Protein AF-A0A420IXF3-F1 (afdb_monomer)

Sequence (130 aa):
NICVEELWRTIQVFVRPPTTNDRSTLILGLPWLYDVDADIRTRKFQLRIGDKSEEEKRRTIQTSVFKPAVHHKLSLIPLISKNHDLLDSLPVKCRLTLESSSESEESDSSADVAPSKNGNVTNATVKRSS

Radius of gyration: 29.71 Å; Cα contacts (8 Å, |Δi|>4): 126; chains: 1; bounding box: 69×51×68 Å

pLDDT: mean 72.4, std 19.36, range [34.03, 95.56]

Mean predicted aligned error: 16.84 Å

Secondary structure (DSSP, 8-state):
-EEETTEEE----PBPPPPSS----B---HHHHHTTT-EEEGGGTEEEE--GGGTPPPEEEEPPPEEE-SS-TT-EEETT-S-HHHHHH-----------------------------------------

Foldseek 3Di:
DDDDPNDDDDDDWDWDPADPPGDTDTDDDPVNCVVFVWDCDPQQQKIWGHDVVVVTDIDIDRDFDWDQAQQHNVDTAGPVDVCSVVSNPDHPPPPPPPPPPDDDDDDDDDDDDDDDDDDDDDDDDDDDDD

Organism: NCBI:txid62708

Structure (mmCIF, N/CA/C/O backbone):
data_AF-A0A420IXF3-F1
#
_entry.id   AF-A0A420IXF3-F1
#
loop_
_atom_site.group_PDB
_atom_site.id
_atom_site.type_symbol
_atom_site.label_atom_id
_atom_site.label_alt_id
_atom_site.label_comp_id
_atom_site.label_asym_id
_atom_site.label_entity_id
_atom_site.label_seq_id
_atom_site.pdbx_PDB_ins_code
_atom_site.Cartn_x
_atom_site.Cartn_y
_atom_site.Cartn_z
_atom_site.occupancy
_atom_site.B_iso_or_equiv
_atom_site.auth_seq_id
_atom_site.auth_comp_id
_atom_site.auth_asym_id
_atom_site.auth_atom_id
_atom_site.pdbx_PDB_model_num
ATOM 1 N N . ASN A 1 1 ? -3.190 -8.118 14.668 1.00 79.88 1 ASN A N 1
ATOM 2 C CA . ASN A 1 1 ? -3.262 -6.664 14.402 1.00 79.88 1 ASN A CA 1
ATOM 3 C C . ASN A 1 1 ? -2.044 -6.244 13.611 1.00 79.88 1 ASN A C 1
ATOM 5 O O . ASN A 1 1 ? -0.949 -6.681 13.943 1.00 79.88 1 ASN A O 1
ATOM 9 N N . ILE A 1 2 ? -2.243 -5.449 12.566 1.00 85.44 2 ILE A N 1
ATOM 10 C CA . ILE A 1 2 ? -1.182 -4.867 11.742 1.00 85.44 2 ILE A CA 1
ATOM 11 C C . ILE A 1 2 ? -1.147 -3.365 12.017 1.00 85.44 2 ILE A C 1
ATOM 13 O O . ILE A 1 2 ? -2.205 -2.742 12.112 1.00 85.44 2 ILE A O 1
ATOM 17 N N . CYS A 1 3 ? 0.059 -2.811 12.147 1.00 88.44 3 CYS A N 1
ATOM 18 C CA . CYS A 1 3 ? 0.291 -1.384 12.344 1.00 88.44 3 CYS A CA 1
ATOM 19 C C . CYS A 1 3 ? 1.002 -0.787 11.132 1.00 88.44 3 CYS A C 1
ATOM 21 O O . CYS A 1 3 ? 2.010 -1.335 10.679 1.00 88.44 3 CYS A O 1
ATOM 23 N N . VAL A 1 4 ? 0.501 0.344 10.642 1.00 88.81 4 VAL A N 1
ATOM 24 C CA . VAL A 1 4 ? 1.166 1.167 9.626 1.00 88.81 4 VAL A CA 1
ATOM 25 C C . VAL A 1 4 ? 1.046 2.625 10.053 1.00 88.81 4 VAL A C 1
ATOM 27 O O . VAL A 1 4 ? -0.069 3.111 10.205 1.00 88.81 4 VAL A O 1
ATOM 30 N N . GLU A 1 5 ? 2.173 3.317 10.251 1.00 89.44 5 GLU A N 1
ATOM 31 C CA . GLU A 1 5 ? 2.199 4.721 10.717 1.00 89.44 5 GLU A CA 1
ATOM 32 C C . GLU A 1 5 ? 1.264 4.980 11.916 1.00 89.44 5 GLU A C 1
ATOM 34 O O . GLU A 1 5 ? 0.455 5.905 11.898 1.00 89.44 5 GLU A O 1
ATOM 39 N N . GLU A 1 6 ? 1.359 4.135 12.950 1.00 90.00 6 GLU A N 1
ATOM 40 C CA . GLU A 1 6 ? 0.562 4.199 14.193 1.00 90.00 6 GLU A CA 1
ATOM 41 C C . GLU A 1 6 ? -0.925 3.823 14.051 1.00 90.00 6 GLU A C 1
ATOM 43 O O . GLU A 1 6 ? -1.626 3.742 15.059 1.00 90.00 6 GLU A O 1
ATOM 48 N N . LEU A 1 7 ? -1.409 3.523 12.842 1.00 90.56 7 LEU A N 1
ATOM 49 C CA . LEU A 1 7 ? -2.771 3.038 12.631 1.00 90.56 7 LEU A CA 1
ATOM 50 C C . LEU A 1 7 ? -2.825 1.521 12.779 1.00 90.56 7 LEU A C 1
ATOM 52 O O . LEU A 1 7 ? -2.230 0.778 11.993 1.00 90.56 7 LEU A O 1
ATOM 56 N N . TRP A 1 8 ? -3.569 1.067 13.784 1.00 90.75 8 TRP A N 1
ATOM 57 C CA . TRP A 1 8 ? -3.772 -0.346 14.069 1.00 90.75 8 TRP A CA 1
ATOM 58 C C . TRP A 1 8 ? -5.081 -0.834 13.465 1.00 90.75 8 TRP A C 1
ATOM 60 O O . TRP A 1 8 ? -6.143 -0.265 13.718 1.00 90.75 8 TRP A O 1
ATOM 70 N N . ARG A 1 9 ? -5.010 -1.928 12.703 1.00 90.19 9 ARG A N 1
ATOM 71 C CA . ARG A 1 9 ? -6.193 -2.628 12.187 1.00 90.19 9 ARG A CA 1
ATOM 72 C C . ARG A 1 9 ? -6.091 -4.134 12.377 1.00 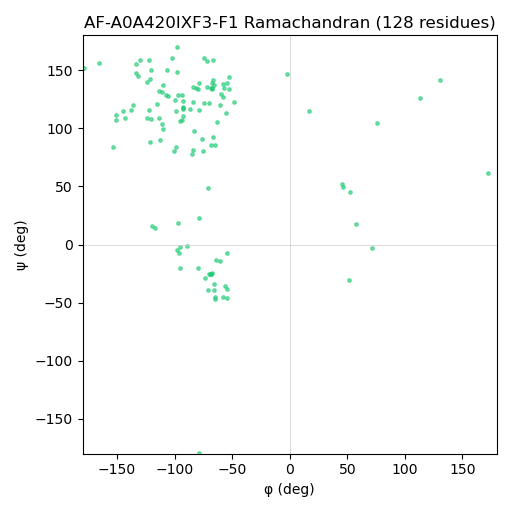90.19 9 ARG A C 1
ATOM 74 O O . ARG A 1 9 ? -5.007 -4.731 12.323 1.00 90.19 9 ARG A O 1
ATOM 81 N N . THR A 1 10 ? -7.245 -4.753 12.584 1.00 90.00 10 THR A N 1
ATOM 82 C CA . THR A 1 10 ? -7.398 -6.208 12.618 1.00 90.00 10 THR A CA 1
ATOM 83 C C . THR A 1 10 ? -7.834 -6.665 11.239 1.00 90.00 10 THR A C 1
ATOM 85 O O . THR A 1 10 ? -8.972 -6.450 10.850 1.00 90.00 10 THR A O 1
ATOM 88 N N . ILE A 1 11 ? -6.921 -7.286 10.496 1.00 85.19 11 ILE A N 1
ATOM 89 C CA . ILE A 1 11 ? -7.174 -7.738 9.127 1.00 85.19 11 ILE A CA 1
ATOM 90 C C . ILE A 1 11 ? -6.674 -9.162 8.913 1.00 85.19 11 ILE A C 1
ATOM 92 O O . ILE A 1 11 ? -5.740 -9.617 9.579 1.00 85.19 11 ILE A O 1
ATOM 96 N N . GLN A 1 12 ? -7.273 -9.845 7.942 1.00 83.12 12 GLN A N 1
ATOM 97 C CA . GLN A 1 12 ? -6.720 -11.072 7.379 1.00 83.12 12 GLN A CA 1
ATOM 98 C C . GLN A 1 12 ? -5.626 -10.709 6.371 1.00 83.12 12 GLN A C 1
ATOM 100 O O . GLN A 1 12 ? -5.806 -9.812 5.546 1.00 83.12 12 GLN A O 1
ATOM 105 N N . VAL A 1 13 ? -4.482 -11.390 6.445 1.00 77.81 13 VAL A N 1
ATOM 106 C CA . VAL A 1 13 ? -3.319 -11.111 5.596 1.00 77.81 13 VAL A CA 1
ATOM 107 C C . VAL A 1 13 ? -2.766 -12.385 4.988 1.00 77.81 13 VAL A C 1
ATOM 109 O O . VAL A 1 13 ? -2.725 -13.429 5.636 1.00 77.81 13 VAL A O 1
ATOM 112 N N . PHE A 1 14 ? -2.278 -12.274 3.756 1.00 77.25 14 PHE A N 1
ATOM 113 C CA . PHE A 1 14 ? -1.439 -13.297 3.149 1.00 77.25 14 PHE A CA 1
ATOM 114 C C . PHE A 1 14 ? 0.022 -12.945 3.411 1.00 77.25 14 PHE A C 1
ATOM 116 O O . PHE A 1 14 ? 0.515 -11.912 2.955 1.00 77.25 14 PHE A O 1
ATOM 123 N N . VAL A 1 15 ? 0.711 -13.808 4.154 1.00 75.94 15 VAL A N 1
ATOM 124 C CA . VAL A 1 15 ? 2.145 -13.678 4.414 1.00 75.94 15 VAL A CA 1
ATOM 125 C C . VAL A 1 15 ? 2.877 -14.616 3.467 1.00 75.94 15 VAL A C 1
ATOM 127 O O . VAL A 1 15 ? 2.599 -15.815 3.426 1.00 75.94 15 VAL A O 1
ATOM 130 N N . ARG A 1 16 ? 3.804 -14.071 2.678 1.00 74.75 16 ARG A N 1
ATOM 131 C CA . ARG A 1 16 ? 4.671 -14.895 1.834 1.00 74.75 16 ARG A CA 1
ATOM 132 C C . ARG A 1 16 ? 5.579 -15.751 2.732 1.00 74.75 16 ARG A C 1
ATOM 134 O O . ARG A 1 16 ? 6.121 -15.200 3.690 1.00 74.75 16 ARG A O 1
ATOM 141 N N . PRO A 1 17 ? 5.790 -17.046 2.426 1.00 75.75 17 PRO A N 1
ATOM 142 C CA . PRO A 1 17 ? 6.766 -17.863 3.139 1.00 75.75 17 PRO A CA 1
ATOM 143 C C . PRO A 1 17 ? 8.148 -17.191 3.160 1.00 75.75 17 PRO A C 1
ATOM 145 O O . PRO A 1 17 ? 8.512 -16.540 2.173 1.00 75.75 17 PRO A O 1
ATOM 148 N N . PRO A 1 18 ? 8.914 -17.332 4.254 1.00 72.00 18 PRO A N 1
ATOM 149 C CA . PRO A 1 18 ? 10.237 -16.736 4.350 1.00 72.00 18 PRO A CA 1
ATOM 150 C C . PRO A 1 18 ? 11.142 -17.277 3.239 1.00 72.00 18 PRO A C 1
ATOM 152 O O . PRO A 1 18 ? 11.242 -18.483 3.014 1.00 72.00 18 PRO A O 1
ATOM 155 N N . THR A 1 19 ? 11.787 -16.362 2.523 1.00 72.88 19 THR A N 1
ATOM 156 C CA . THR A 1 19 ? 12.862 -16.665 1.573 1.00 72.88 19 THR A CA 1
ATOM 157 C C . THR A 1 19 ? 14.197 -16.334 2.222 1.00 72.88 19 THR A C 1
ATOM 159 O O . THR A 1 19 ? 14.231 -15.505 3.120 1.00 72.88 19 THR A O 1
ATOM 162 N N . THR A 1 20 ? 15.303 -16.885 1.719 1.00 74.19 20 THR A N 1
ATOM 163 C CA . THR A 1 20 ? 16.679 -16.652 2.217 1.00 74.19 20 THR A CA 1
ATOM 164 C C . THR A 1 20 ? 17.121 -15.178 2.291 1.00 74.19 20 THR A C 1
ATOM 166 O O . THR A 1 20 ? 18.191 -14.882 2.810 1.00 74.19 20 THR A O 1
ATOM 169 N N . ASN A 1 21 ? 16.316 -14.249 1.768 1.00 65.75 21 ASN A N 1
ATOM 170 C CA . ASN A 1 21 ? 16.464 -12.807 1.911 1.00 65.75 21 ASN A CA 1
ATOM 171 C C . ASN A 1 21 ? 15.331 -12.289 2.822 1.00 65.75 21 ASN A C 1
ATOM 173 O O . ASN A 1 21 ? 14.186 -12.15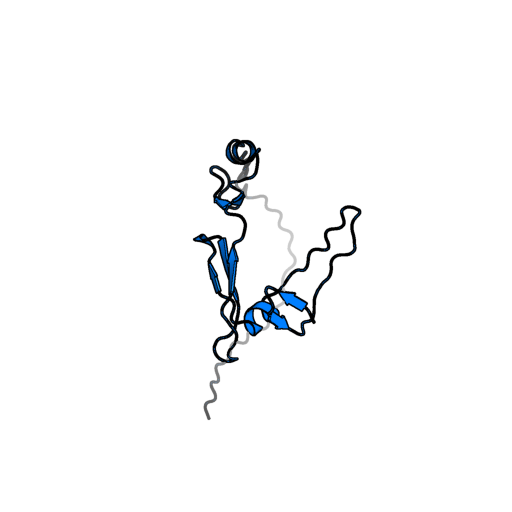2 2.382 1.00 65.75 21 ASN A O 1
ATOM 177 N N . ASP A 1 22 ? 15.658 -12.068 4.098 1.00 60.19 22 ASP A N 1
ATOM 178 C CA . ASP A 1 22 ? 14.762 -11.901 5.260 1.00 60.19 22 ASP A CA 1
ATOM 179 C C . ASP A 1 22 ? 13.964 -10.582 5.307 1.00 60.19 22 ASP A C 1
ATOM 181 O O . ASP A 1 22 ? 13.892 -9.886 6.322 1.00 60.19 22 ASP A O 1
ATOM 185 N N . ARG A 1 23 ? 13.311 -10.205 4.208 1.00 67.81 23 ARG A N 1
ATOM 186 C CA . ARG A 1 23 ? 12.294 -9.148 4.232 1.00 67.81 23 ARG A CA 1
ATOM 187 C C . ARG A 1 23 ? 10.936 -9.749 3.933 1.00 67.81 23 ARG A C 1
ATOM 189 O O . ARG A 1 23 ? 10.507 -9.815 2.781 1.00 67.81 23 ARG A O 1
ATOM 196 N N . SER A 1 24 ? 10.247 -10.164 4.993 1.00 69.38 24 SER A N 1
ATOM 197 C CA . SER A 1 24 ? 8.827 -10.502 4.932 1.00 69.38 24 SER A CA 1
ATOM 198 C C . SER A 1 24 ? 8.065 -9.303 4.377 1.00 69.38 24 SER A C 1
ATOM 200 O O . SER A 1 24 ? 8.020 -8.234 4.985 1.00 69.38 24 SER A O 1
ATOM 202 N N . THR A 1 25 ? 7.505 -9.463 3.181 1.00 74.56 25 THR A N 1
ATOM 203 C CA . THR A 1 25 ? 6.683 -8.436 2.543 1.00 74.56 25 THR A CA 1
ATOM 204 C C . THR A 1 25 ? 5.232 -8.686 2.910 1.00 74.56 25 THR A C 1
ATOM 206 O O . THR A 1 25 ? 4.702 -9.774 2.686 1.00 74.56 25 THR A O 1
ATOM 209 N N . LEU A 1 26 ? 4.598 -7.675 3.499 1.00 79.88 26 LEU A N 1
ATOM 210 C CA . LEU A 1 26 ? 3.171 -7.690 3.777 1.00 79.88 26 LEU A CA 1
ATOM 211 C C . LEU A 1 26 ? 2.432 -7.014 2.625 1.00 79.88 26 LEU A C 1
ATOM 213 O O . LEU A 1 26 ? 2.766 -5.892 2.246 1.00 79.88 26 LEU A O 1
ATOM 217 N N . ILE A 1 27 ? 1.423 -7.689 2.081 1.00 85.56 27 ILE A N 1
ATOM 218 C CA . ILE A 1 27 ? 0.542 -7.111 1.068 1.00 85.56 27 ILE A CA 1
ATOM 219 C C . ILE A 1 27 ? -0.729 -6.639 1.770 1.00 85.56 27 ILE A C 1
ATOM 221 O O . ILE A 1 27 ? -1.491 -7.446 2.299 1.00 85.56 27 ILE A O 1
ATOM 225 N N . LEU A 1 28 ? -0.945 -5.325 1.767 1.00 87.19 28 LEU A N 1
ATOM 226 C CA . LEU A 1 28 ? -2.161 -4.701 2.279 1.00 87.19 28 LEU A CA 1
ATOM 227 C C . LEU A 1 28 ? -3.145 -4.540 1.124 1.00 87.19 28 LEU A C 1
ATOM 229 O O . LEU A 1 28 ? -2.901 -3.785 0.184 1.00 87.19 28 LEU A O 1
ATOM 233 N N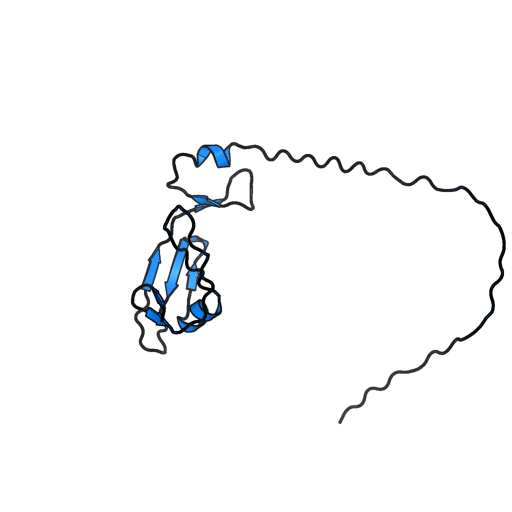 . GLY A 1 29 ? -4.227 -5.312 1.171 1.00 88.44 29 GLY A N 1
ATOM 234 C CA . GLY A 1 29 ? -5.267 -5.281 0.150 1.00 88.44 29 GLY A CA 1
ATOM 235 C C . GLY A 1 29 ? -6.227 -4.102 0.304 1.00 88.44 29 GLY A C 1
ATOM 236 O O . GLY A 1 29 ? -6.146 -3.313 1.246 1.00 88.44 29 GLY A O 1
ATOM 237 N N . LEU A 1 30 ? -7.201 -4.045 -0.607 1.00 90.88 30 LEU A N 1
ATOM 238 C CA . LEU A 1 30 ? -8.284 -3.061 -0.569 1.00 90.88 30 LEU A CA 1
ATOM 239 C C . LEU A 1 30 ? -9.071 -3.039 0.753 1.00 90.88 30 LEU A C 1
ATOM 241 O O . LEU A 1 30 ? -9.369 -1.934 1.190 1.00 90.88 30 LEU A O 1
ATOM 245 N N . PRO A 1 31 ? -9.363 -4.174 1.431 1.00 90.00 31 PRO A N 1
ATOM 246 C CA . PRO A 1 31 ? -10.081 -4.130 2.706 1.00 90.00 31 PRO A CA 1
ATOM 247 C C . PRO A 1 31 ? -9.365 -3.287 3.766 1.00 90.00 31 PRO A C 1
ATOM 249 O O . PRO A 1 31 ? -9.971 -2.421 4.379 1.00 90.00 31 PRO A O 1
ATOM 252 N N . TRP A 1 32 ? -8.047 -3.458 3.911 1.00 91.06 32 TRP A N 1
ATOM 253 C CA . TRP A 1 32 ? -7.278 -2.654 4.863 1.00 91.06 32 TRP A CA 1
ATOM 254 C C . TRP A 1 32 ? -7.238 -1.175 4.475 1.00 91.06 32 TRP A C 1
ATOM 256 O O . TRP A 1 32 ? -7.312 -0.309 5.337 1.00 91.06 32 TRP A O 1
ATOM 266 N N . LEU A 1 33 ? -7.115 -0.884 3.177 1.00 92.31 33 LEU A N 1
ATOM 267 C CA . LEU A 1 33 ? -7.103 0.487 2.665 1.00 92.31 33 LEU A CA 1
ATOM 268 C C . LEU A 1 33 ? -8.450 1.193 2.872 1.00 92.31 33 LEU A C 1
ATOM 270 O O . LEU A 1 33 ? -8.465 2.398 3.114 1.00 92.31 33 LEU A O 1
ATOM 274 N N . TYR A 1 34 ? -9.555 0.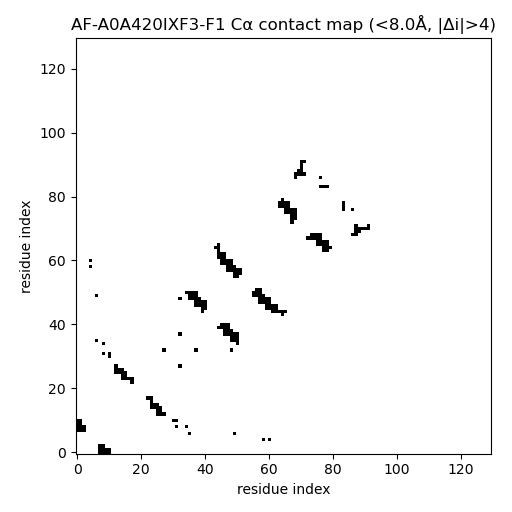451 2.792 1.00 91.69 34 TYR A N 1
ATOM 275 C CA . TYR A 1 34 ? -10.898 0.950 3.071 1.00 91.69 34 TYR A CA 1
ATOM 276 C C . TYR A 1 34 ? -11.049 1.352 4.546 1.00 91.69 34 TYR A C 1
ATOM 278 O O . TYR A 1 34 ? -11.458 2.474 4.824 1.00 91.69 34 TYR A O 1
ATOM 286 N N . ASP A 1 35 ? -10.607 0.502 5.478 1.00 91.88 35 ASP A N 1
ATOM 287 C CA . ASP A 1 35 ? -10.716 0.732 6.932 1.00 91.88 35 ASP A CA 1
ATOM 288 C C . ASP A 1 35 ? -9.916 1.940 7.462 1.00 91.88 35 ASP A C 1
ATOM 290 O O . ASP A 1 35 ? -10.058 2.324 8.626 1.00 91.88 35 ASP A O 1
ATOM 294 N N . VAL A 1 36 ? -9.001 2.496 6.664 1.00 93.38 36 VAL A N 1
ATOM 295 C CA . VAL A 1 36 ? -8.166 3.655 7.034 1.00 93.38 36 VAL A CA 1
ATOM 296 C C . VAL A 1 36 ? -8.421 4.871 6.138 1.00 93.38 36 VAL A C 1
ATOM 298 O O . VAL A 1 36 ? -7.587 5.781 6.105 1.00 93.38 36 VAL A O 1
ATOM 301 N N . ASP A 1 37 ? -9.519 4.861 5.372 1.00 94.81 37 ASP A N 1
ATOM 302 C CA . ASP A 1 37 ? -9.881 5.887 4.386 1.00 94.81 37 ASP A CA 1
ATOM 303 C C . ASP A 1 37 ? -8.684 6.286 3.495 1.00 94.81 37 ASP A C 1
ATOM 305 O O . ASP A 1 37 ? -8.281 7.452 3.403 1.00 94.81 37 ASP A O 1
ATOM 309 N N . ALA A 1 38 ? -8.014 5.297 2.895 1.00 94.88 38 ALA A N 1
ATOM 310 C CA . ALA A 1 38 ? -6.767 5.528 2.175 1.00 94.88 38 ALA A CA 1
ATOM 311 C C . ALA A 1 38 ? -6.954 6.352 0.881 1.00 94.88 38 ALA A C 1
ATOM 313 O O . ALA A 1 38 ? -7.792 6.053 0.037 1.00 94.88 38 ALA A O 1
ATOM 314 N N . ASP A 1 39 ? -6.077 7.337 0.661 1.00 95.12 39 ASP A N 1
ATOM 315 C CA . ASP A 1 39 ? -5.965 8.126 -0.577 1.00 95.12 39 ASP A CA 1
ATOM 316 C C . ASP A 1 39 ? -4.621 7.822 -1.263 1.00 95.12 39 ASP A C 1
ATOM 318 O O . ASP A 1 39 ? -3.549 8.197 -0.769 1.00 95.12 39 ASP A O 1
ATOM 322 N N . ILE A 1 40 ? -4.686 7.114 -2.398 1.00 94.75 40 ILE A N 1
ATOM 323 C CA . ILE A 1 40 ? -3.527 6.720 -3.211 1.00 94.75 40 ILE A CA 1
ATOM 324 C C . ILE A 1 40 ? -3.289 7.761 -4.306 1.00 94.75 40 ILE A C 1
ATOM 326 O O . ILE A 1 40 ? -3.967 7.805 -5.334 1.00 94.75 40 ILE A O 1
ATOM 330 N N . ARG A 1 41 ? -2.235 8.557 -4.141 1.00 93.88 41 ARG A N 1
ATOM 331 C CA . ARG A 1 41 ? -1.845 9.600 -5.095 1.00 93.88 41 ARG A CA 1
ATOM 332 C C . ARG A 1 41 ? -0.730 9.103 -5.999 1.00 93.88 41 ARG A C 1
ATOM 334 O O . ARG A 1 41 ? 0.446 9.396 -5.778 1.00 93.88 41 ARG A O 1
ATOM 341 N N . THR A 1 42 ? -1.109 8.394 -7.056 1.00 91.44 42 THR A N 1
ATOM 342 C CA . THR A 1 42 ? -0.182 7.724 -7.988 1.00 91.44 42 THR A CA 1
ATOM 343 C C . THR A 1 42 ? 0.876 8.661 -8.579 1.00 91.44 42 THR A C 1
ATOM 345 O O . THR A 1 42 ? 2.059 8.349 -8.541 1.00 91.44 42 THR A O 1
ATOM 348 N N . ARG A 1 43 ? 0.488 9.855 -9.050 1.00 90.25 43 ARG A N 1
ATOM 349 C CA . ARG A 1 43 ? 1.418 10.837 -9.648 1.00 90.25 43 ARG A CA 1
ATOM 350 C C . ARG A 1 43 ? 2.403 11.456 -8.654 1.00 90.25 43 ARG A C 1
ATOM 352 O O . ARG A 1 43 ? 3.458 11.920 -9.068 1.00 90.25 43 ARG A O 1
ATOM 359 N N . LYS A 1 44 ? 2.050 11.496 -7.366 1.00 90.94 44 LYS A N 1
ATOM 360 C CA . LYS A 1 44 ? 2.901 12.038 -6.292 1.00 90.94 44 LYS A CA 1
ATOM 361 C C . LYS A 1 44 ? 3.663 10.946 -5.540 1.00 90.94 44 LYS A C 1
ATOM 363 O O . LYS A 1 44 ? 4.467 11.274 -4.673 1.00 90.94 44 LYS A O 1
ATOM 368 N N . PHE A 1 45 ? 3.406 9.675 -5.857 1.00 92.25 45 PHE A N 1
ATOM 369 C CA . PHE A 1 45 ? 3.958 8.519 -5.149 1.00 92.25 45 PHE A CA 1
ATOM 370 C C . PHE A 1 45 ? 3.715 8.601 -3.638 1.00 92.25 45 PHE A C 1
ATOM 372 O O . PHE A 1 45 ? 4.611 8.377 -2.825 1.00 92.25 45 PHE A O 1
ATOM 379 N N . GLN A 1 46 ? 2.488 8.965 -3.266 1.00 95.06 46 GLN A N 1
ATOM 380 C CA . GLN A 1 46 ? 2.077 9.180 -1.882 1.00 95.06 46 GLN A CA 1
ATOM 381 C C . GLN A 1 46 ? 0.881 8.306 -1.537 1.00 95.06 46 GLN A C 1
ATOM 383 O O . GLN A 1 46 ? -0.063 8.198 -2.323 1.00 95.06 46 GLN A O 1
ATOM 388 N N . LEU A 1 47 ? 0.904 7.754 -0.331 1.00 95.19 47 LEU A N 1
ATOM 389 C CA . LEU A 1 47 ? -0.228 7.084 0.289 1.00 95.19 47 LEU A CA 1
ATOM 390 C C . LEU A 1 47 ? -0.635 7.893 1.521 1.00 95.19 47 LEU A C 1
ATOM 392 O O . LEU A 1 47 ? 0.177 8.115 2.416 1.00 95.19 47 LEU A O 1
ATOM 396 N N . ARG A 1 48 ? -1.877 8.367 1.566 1.00 95.50 48 ARG A N 1
ATOM 397 C CA . ARG A 1 48 ? -2.426 9.056 2.739 1.00 95.50 48 ARG A CA 1
ATOM 398 C C . ARG A 1 48 ? -3.395 8.132 3.451 1.00 95.50 48 ARG A C 1
ATOM 400 O O . ARG A 1 48 ? -4.321 7.661 2.810 1.00 95.50 48 ARG A O 1
ATOM 407 N N . ILE A 1 49 ? -3.217 7.942 4.748 1.00 95.56 49 ILE A N 1
ATOM 408 C CA . ILE A 1 49 ? -4.038 7.050 5.581 1.00 95.56 49 ILE A CA 1
ATOM 409 C C . ILE A 1 49 ? -4.505 7.777 6.841 1.00 95.56 49 ILE A C 1
ATOM 411 O O . ILE A 1 49 ? -3.906 8.787 7.226 1.00 95.56 49 ILE A O 1
ATOM 415 N N . GLY A 1 50 ? -5.567 7.275 7.456 1.00 93.94 50 GLY A N 1
ATOM 416 C CA . GLY A 1 50 ? -6.182 7.802 8.670 1.00 93.94 50 GLY A CA 1
ATOM 417 C C . GLY A 1 50 ? -7.569 8.348 8.374 1.00 93.94 50 GLY A C 1
ATOM 418 O O . GLY A 1 50 ? -7.725 9.210 7.498 1.00 93.94 50 GLY A O 1
ATOM 419 N N . ASP A 1 51 ? -8.5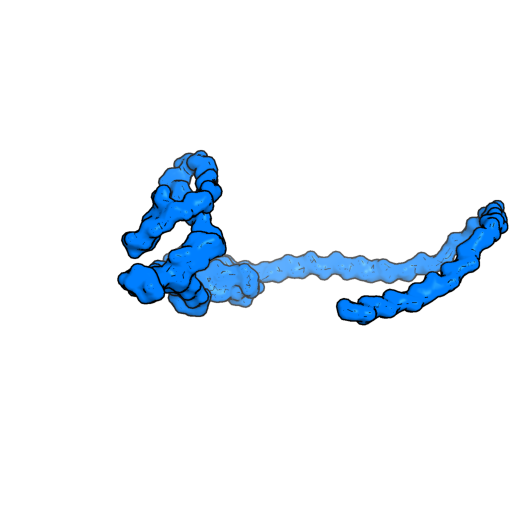51 7.859 9.118 1.00 92.00 51 ASP A N 1
ATOM 420 C CA . ASP A 1 51 ? -9.943 8.248 8.968 1.00 92.00 51 ASP A CA 1
ATOM 421 C C . ASP A 1 51 ? -10.294 9.410 9.908 1.00 92.00 51 ASP A C 1
ATOM 423 O O . ASP A 1 51 ? -10.228 9.305 11.131 1.00 92.00 51 ASP A O 1
ATOM 427 N N . LYS A 1 52 ? -10.684 10.549 9.325 1.00 86.50 52 LYS A N 1
ATOM 428 C CA . LYS A 1 52 ? -11.091 11.723 10.110 1.00 86.50 52 LYS A CA 1
ATOM 429 C C . LYS A 1 52 ? -12.409 11.509 10.851 1.00 86.50 52 LYS A C 1
ATOM 431 O O . LYS A 1 52 ? -12.646 12.220 11.823 1.00 86.50 52 LYS A O 1
ATOM 436 N N . SER A 1 53 ? -13.269 10.619 10.357 1.00 89.00 53 SER A N 1
ATOM 437 C CA . SER A 1 53 ? -14.541 10.296 11.006 1.00 89.00 53 SER A CA 1
ATOM 438 C C . SER A 1 53 ? -14.337 9.519 12.309 1.00 89.00 53 SER A C 1
ATOM 440 O O . SER A 1 53 ? -15.123 9.686 13.234 1.00 89.00 53 SER A O 1
ATOM 442 N N . GLU A 1 54 ? -13.216 8.805 12.419 1.00 88.56 54 GLU A N 1
ATOM 443 C CA . GLU A 1 54 ? -12.769 8.069 13.608 1.00 88.56 54 GLU A CA 1
ATOM 444 C C . GLU A 1 54 ? -11.757 8.876 14.456 1.00 88.56 54 GLU A C 1
ATOM 446 O O . GLU A 1 54 ? -10.995 8.314 15.238 1.00 88.56 54 GLU A O 1
ATOM 451 N N . GLU A 1 55 ? -11.695 10.204 14.272 1.00 90.75 55 GLU A N 1
ATOM 452 C CA . GLU A 1 55 ? -10.746 11.118 14.940 1.00 90.75 55 GLU A CA 1
ATOM 453 C C . GLU A 1 55 ? -9.254 10.782 14.718 1.00 90.75 55 GLU A C 1
ATOM 455 O O . GLU A 1 55 ? -8.364 11.292 15.409 1.00 90.75 55 GLU A O 1
ATOM 460 N N . GLU A 1 56 ? -8.931 9.978 13.704 1.00 92.44 56 GLU A N 1
ATOM 461 C CA . GLU A 1 56 ? -7.556 9.596 13.425 1.00 92.44 56 GLU A CA 1
ATOM 462 C C . GLU A 1 56 ? -6.792 10.707 12.702 1.00 92.44 56 GLU A C 1
ATOM 464 O O . GLU A 1 56 ? -7.250 11.365 11.756 1.00 92.44 56 GLU A O 1
ATOM 469 N N . LYS A 1 57 ? -5.534 10.894 13.107 1.00 92.25 57 LYS A N 1
ATOM 470 C CA . LYS A 1 57 ? -4.651 11.850 12.447 1.00 92.25 57 LYS A CA 1
ATOM 471 C C . LYS A 1 57 ? -4.284 11.348 11.053 1.00 92.25 57 LYS A C 1
ATOM 473 O O . LYS A 1 57 ? -3.617 10.329 10.906 1.00 92.25 57 LYS A O 1
ATOM 478 N N . ARG A 1 58 ? -4.597 12.143 10.026 1.00 93.88 58 ARG A N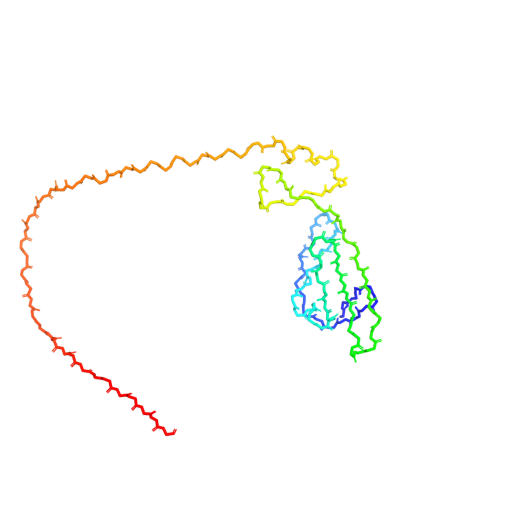 1
ATOM 479 C CA . ARG A 1 58 ? -4.169 11.862 8.648 1.00 93.88 58 ARG A CA 1
ATOM 480 C C . ARG A 1 58 ? -2.639 11.835 8.551 1.00 93.88 58 ARG A C 1
ATOM 482 O O . ARG A 1 58 ? -1.977 12.850 8.788 1.00 93.88 58 ARG A O 1
ATOM 489 N N . ARG A 1 59 ? -2.079 10.702 8.139 1.00 94.38 59 ARG A N 1
ATOM 490 C CA . ARG A 1 59 ? -0.648 10.506 7.875 1.00 94.38 59 ARG A CA 1
ATOM 491 C C . ARG A 1 59 ? -0.396 10.425 6.373 1.00 94.38 59 ARG A C 1
ATOM 493 O O . ARG A 1 59 ? -1.269 10.028 5.605 1.00 94.38 59 ARG A O 1
ATOM 500 N N . THR A 1 60 ? 0.789 10.854 5.943 1.00 95.44 60 THR A N 1
ATOM 501 C CA . THR A 1 60 ? 1.225 10.768 4.542 1.00 95.44 60 THR A CA 1
ATOM 502 C C . THR A 1 60 ? 2.510 9.964 4.486 1.00 95.44 60 THR A C 1
ATOM 504 O O . THR A 1 60 ? 3.530 10.404 5.003 1.00 95.44 60 THR A O 1
ATOM 507 N N . ILE A 1 61 ? 2.453 8.813 3.830 1.00 94.00 61 ILE A N 1
ATOM 508 C CA . ILE A 1 61 ? 3.598 7.959 3.547 1.00 94.00 61 ILE A CA 1
ATOM 509 C C . ILE A 1 61 ? 4.132 8.354 2.174 1.00 94.00 61 ILE A C 1
ATOM 511 O 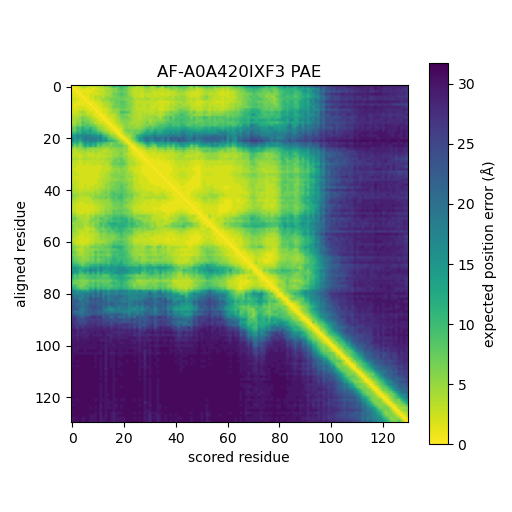O . ILE A 1 61 ? 3.435 8.238 1.159 1.00 94.00 61 ILE A O 1
ATOM 515 N N . GLN A 1 62 ? 5.374 8.831 2.143 1.00 93.25 62 GLN A N 1
ATOM 516 C CA . GLN A 1 62 ? 6.086 9.079 0.897 1.00 93.25 62 GLN A CA 1
ATOM 517 C C . GLN A 1 62 ? 6.728 7.775 0.426 1.00 93.25 62 GLN A C 1
ATOM 519 O O . GLN A 1 62 ? 7.532 7.175 1.136 1.00 93.25 62 GLN A O 1
ATOM 524 N N . THR A 1 63 ? 6.384 7.343 -0.782 1.00 88.50 63 THR A N 1
ATOM 525 C CA . THR A 1 63 ? 6.994 6.166 -1.409 1.00 88.50 63 THR A CA 1
ATOM 526 C C . THR A 1 63 ? 8.092 6.593 -2.381 1.00 88.50 63 THR A C 1
ATOM 528 O O . THR A 1 63 ? 8.250 7.784 -2.681 1.00 88.50 63 THR A O 1
ATOM 531 N N . SER A 1 64 ? 8.878 5.628 -2.864 1.00 88.19 64 SER A N 1
ATOM 532 C CA . SER A 1 64 ? 9.869 5.881 -3.909 1.00 88.19 64 SER A CA 1
ATOM 533 C C . SER A 1 64 ? 9.214 6.538 -5.123 1.00 88.19 64 SER A C 1
ATOM 535 O O . SER A 1 64 ? 8.117 6.168 -5.529 1.00 88.19 64 SER A O 1
ATOM 537 N N . VAL A 1 65 ? 9.891 7.522 -5.705 1.00 90.44 65 VAL A N 1
ATOM 538 C CA . VAL A 1 65 ? 9.403 8.214 -6.899 1.00 90.44 65 VAL A CA 1
ATOM 539 C C . VAL A 1 65 ? 9.787 7.397 -8.124 1.00 90.44 65 VAL A C 1
ATOM 541 O O . VAL A 1 65 ? 10.931 6.942 -8.239 1.0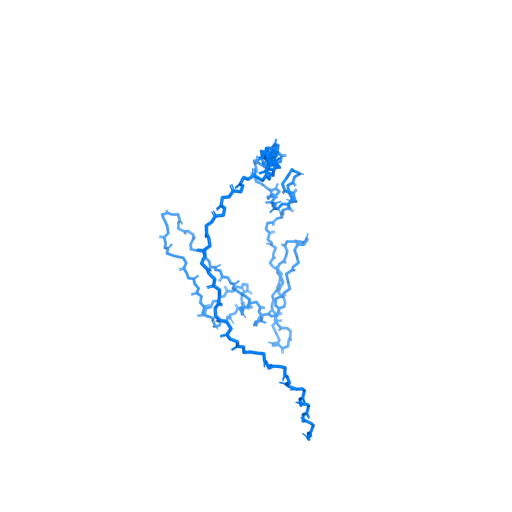0 90.44 65 VAL A O 1
ATOM 544 N N . PHE A 1 66 ? 8.847 7.244 -9.051 1.00 88.44 66 PHE A N 1
ATOM 545 C CA . PHE A 1 66 ? 9.081 6.564 -10.317 1.00 88.44 66 PHE A CA 1
ATOM 546 C C . PHE A 1 66 ? 8.778 7.477 -11.509 1.00 88.44 66 PHE A C 1
ATOM 548 O O . PHE A 1 66 ? 8.023 8.443 -11.409 1.00 88.44 66 PHE A O 1
ATOM 555 N N . LYS A 1 67 ? 9.350 7.150 -12.663 1.00 87.06 67 LYS A N 1
ATOM 556 C CA . LYS A 1 67 ? 9.006 7.744 -13.957 1.00 87.06 67 LYS A CA 1
ATOM 557 C C . LYS A 1 67 ? 8.525 6.650 -14.912 1.00 87.06 67 LYS A C 1
ATOM 559 O O . LYS A 1 67 ? 8.962 5.508 -14.770 1.00 87.06 67 LYS A O 1
ATOM 564 N N . PRO A 1 68 ? 7.638 6.952 -15.871 1.00 86.88 68 PRO A N 1
ATOM 565 C CA . PRO A 1 68 ? 7.343 6.025 -16.959 1.00 86.88 68 PRO A CA 1
ATOM 566 C C . PRO A 1 68 ? 8.618 5.690 -17.736 1.00 86.88 68 PRO A C 1
ATOM 568 O O . PRO A 1 68 ? 9.410 6.593 -18.005 1.00 86.88 68 PRO A O 1
ATOM 571 N N . ALA A 1 69 ? 8.802 4.420 -18.097 1.00 84.75 69 ALA A N 1
ATOM 572 C CA . ALA A 1 69 ? 9.882 4.033 -18.997 1.00 84.75 69 ALA A CA 1
ATOM 573 C C . ALA A 1 69 ? 9.642 4.610 -20.401 1.00 84.75 69 ALA A C 1
ATOM 575 O O . ALA A 1 69 ? 8.505 4.624 -20.885 1.00 84.75 69 ALA A O 1
ATOM 576 N N . VAL A 1 70 ? 10.709 5.060 -21.066 1.00 81.88 70 VAL A N 1
ATOM 577 C CA . VAL A 1 70 ? 10.622 5.738 -22.374 1.00 81.88 70 VAL A CA 1
ATOM 578 C C . VAL A 1 70 ? 10.105 4.795 -23.464 1.00 81.88 70 VAL A C 1
ATOM 580 O O . VAL A 1 70 ? 9.211 5.155 -24.231 1.00 81.88 70 VAL A O 1
ATOM 583 N N . HIS A 1 71 ? 10.630 3.570 -23.515 1.00 76.88 71 HIS A N 1
ATOM 584 C CA . HIS A 1 71 ? 10.277 2.590 -24.546 1.00 76.88 71 HIS A CA 1
ATOM 585 C C . HIS A 1 71 ? 9.168 1.616 -24.114 1.00 76.88 71 HIS A C 1
ATOM 587 O O . HIS A 1 71 ? 8.473 1.064 -24.963 1.00 76.88 71 HIS A O 1
ATOM 593 N N . HIS A 1 72 ? 8.930 1.453 -22.807 1.00 76.00 72 HIS A N 1
ATOM 594 C CA . HIS A 1 72 ? 7.982 0.478 -22.256 1.00 76.00 72 HIS A CA 1
ATOM 595 C C . HIS A 1 72 ? 6.885 1.154 -21.416 1.00 76.00 72 HIS A C 1
ATOM 597 O O . HIS A 1 72 ? 6.985 1.255 -20.196 1.00 76.00 72 HIS A O 1
ATOM 603 N N . LYS A 1 73 ? 5.776 1.564 -22.050 1.00 78.00 73 LYS A N 1
ATOM 604 C CA . LYS A 1 73 ? 4.679 2.306 -21.382 1.00 78.00 73 LYS A CA 1
ATOM 605 C C . LYS A 1 73 ? 3.989 1.570 -20.219 1.00 78.00 73 LYS A C 1
ATOM 607 O O . LYS A 1 73 ? 3.253 2.199 -19.466 1.00 78.00 73 LYS A O 1
ATOM 612 N N . LEU A 1 74 ? 4.209 0.262 -20.073 1.00 83.94 74 LEU A N 1
ATOM 613 C CA . LEU A 1 74 ? 3.668 -0.558 -18.982 1.00 83.94 74 LEU A CA 1
ATOM 614 C C . LEU A 1 74 ? 4.576 -0.600 -17.741 1.00 83.94 74 LEU A C 1
ATOM 616 O O . LEU A 1 74 ? 4.233 -1.252 -16.758 1.00 83.94 74 LEU A O 1
ATOM 620 N N . SER A 1 75 ? 5.731 0.067 -17.770 1.00 83.06 75 SER A N 1
ATOM 621 C CA . SER A 1 75 ? 6.734 -0.015 -16.710 1.00 83.06 75 SER A CA 1
ATOM 622 C C . SER A 1 75 ? 7.033 1.347 -16.089 1.00 83.06 75 SER A C 1
ATOM 624 O O . SER A 1 75 ? 7.091 2.376 -16.764 1.00 83.06 75 SER A O 1
ATOM 626 N N . LEU A 1 76 ? 7.249 1.329 -14.774 1.00 85.88 76 LEU A N 1
ATOM 627 C CA . LEU A 1 76 ? 7.711 2.464 -13.987 1.00 85.88 76 LEU A CA 1
ATOM 628 C C . LEU A 1 76 ? 9.140 2.191 -13.509 1.00 85.88 76 LEU A C 1
ATOM 630 O O . LEU A 1 76 ? 9.423 1.125 -12.967 1.00 85.88 76 LEU A O 1
ATOM 634 N N . ILE A 1 77 ? 10.032 3.162 -13.692 1.00 85.81 77 ILE A N 1
ATOM 635 C CA . ILE A 1 77 ? 11.446 3.075 -13.322 1.00 85.81 77 ILE A CA 1
ATOM 636 C C . ILE A 1 77 ? 11.691 3.956 -12.091 1.00 85.81 77 ILE A C 1
ATOM 638 O O . ILE A 1 77 ? 11.322 5.134 -12.114 1.00 85.81 77 ILE A O 1
ATOM 642 N N . PRO A 1 78 ? 12.313 3.434 -11.017 1.00 85.38 78 PRO A N 1
ATOM 643 C CA . PRO A 1 78 ? 12.623 4.238 -9.841 1.00 85.38 78 PRO A CA 1
ATOM 644 C C . PRO A 1 78 ? 13.692 5.292 -10.157 1.00 85.38 78 PRO A C 1
ATOM 646 O O . PRO A 1 78 ? 14.735 4.966 -10.722 1.00 85.38 78 PRO A O 1
ATOM 649 N N . LEU A 1 79 ? 13.484 6.541 -9.730 1.00 82.38 79 LEU A N 1
ATOM 650 C CA . LEU A 1 79 ? 14.418 7.640 -10.029 1.00 82.38 79 LEU A CA 1
ATOM 651 C C . LEU A 1 79 ? 15.784 7.500 -9.331 1.00 82.38 79 LEU A C 1
ATOM 653 O O . LEU A 1 79 ? 16.766 8.054 -9.800 1.00 82.38 79 LEU A O 1
ATOM 657 N N . ILE A 1 80 ? 15.866 6.774 -8.212 1.00 77.44 80 ILE A N 1
ATOM 658 C CA . ILE A 1 80 ? 17.069 6.725 -7.349 1.00 77.44 80 ILE A CA 1
ATOM 659 C C . ILE A 1 80 ? 17.976 5.514 -7.684 1.00 77.44 80 ILE A C 1
ATOM 661 O O . ILE A 1 80 ? 19.050 5.326 -7.125 1.00 77.44 80 ILE A O 1
ATOM 665 N N . SER A 1 81 ? 17.581 4.664 -8.632 1.00 67.31 81 SER A N 1
ATOM 666 C CA . SER A 1 81 ? 18.107 3.300 -8.785 1.00 67.31 81 SER A CA 1
ATOM 667 C C . SER A 1 81 ? 19.472 3.018 -9.461 1.00 67.31 81 SER A C 1
ATOM 669 O O . SER A 1 81 ? 19.605 1.885 -9.862 1.00 67.31 81 SER A O 1
ATOM 671 N N . LYS A 1 82 ? 20.505 3.861 -9.600 1.00 62.06 82 LYS A N 1
ATOM 672 C CA . LYS A 1 82 ? 21.804 3.587 -10.318 1.00 62.06 82 LYS A CA 1
ATOM 673 C C . LYS A 1 82 ? 21.779 3.030 -11.772 1.00 62.06 82 LYS A C 1
ATOM 675 O O . LYS A 1 82 ? 22.693 3.325 -12.525 1.00 62.06 82 LYS A O 1
ATOM 680 N N . ASN A 1 83 ? 20.779 2.246 -12.173 1.00 62.06 83 ASN A N 1
ATOM 681 C CA . ASN A 1 83 ? 20.642 1.504 -13.429 1.00 62.06 83 ASN A CA 1
ATOM 682 C C . ASN A 1 83 ? 19.392 1.950 -14.211 1.00 62.06 83 ASN A C 1
ATOM 684 O O . ASN A 1 83 ? 18.916 1.225 -15.083 1.00 62.06 83 ASN A O 1
ATOM 688 N N . HIS A 1 84 ? 18.806 3.105 -13.877 1.00 62.22 84 HIS A N 1
ATOM 689 C CA . HIS A 1 84 ? 17.592 3.619 -14.531 1.00 62.22 84 HIS A CA 1
ATOM 690 C C . HIS A 1 84 ? 17.765 3.743 -16.051 1.00 62.22 84 HIS A C 1
ATOM 692 O O . HIS A 1 84 ? 16.838 3.431 -16.795 1.00 62.22 84 HIS A O 1
ATOM 698 N N . ASP A 1 85 ? 18.967 4.108 -16.497 1.00 62.59 85 ASP A N 1
ATOM 699 C CA . ASP A 1 85 ? 19.297 4.301 -17.911 1.00 62.59 85 ASP A CA 1
ATOM 700 C C . ASP A 1 85 ? 19.316 2.981 -18.699 1.00 62.59 85 ASP A C 1
ATOM 702 O O . ASP A 1 85 ? 19.049 2.964 -19.900 1.00 62.59 85 ASP A O 1
ATOM 706 N N . LEU A 1 86 ? 19.568 1.845 -18.034 1.00 64.94 86 LEU A N 1
ATOM 707 C CA . LEU A 1 86 ? 19.533 0.527 -18.678 1.00 64.94 86 LEU A CA 1
ATOM 708 C C . LEU A 1 86 ? 18.103 0.108 -19.029 1.00 64.94 86 LEU A C 1
ATOM 710 O O . LEU A 1 86 ? 17.875 -0.449 -20.094 1.00 64.94 86 LEU A O 1
ATOM 714 N N . LEU A 1 87 ? 17.128 0.392 -18.162 1.00 62.19 87 LEU A N 1
ATOM 715 C CA . LEU A 1 87 ? 15.721 0.074 -18.436 1.00 62.19 87 LEU A CA 1
ATOM 716 C C . LEU A 1 87 ? 15.107 1.016 -19.478 1.00 62.19 87 LEU A C 1
ATOM 718 O O . LEU A 1 87 ? 14.208 0.611 -20.212 1.00 62.19 87 LEU A O 1
ATOM 722 N N . ASP A 1 88 ? 15.601 2.252 -19.553 1.00 64.19 88 ASP A N 1
ATOM 723 C CA . ASP A 1 88 ? 15.171 3.227 -20.553 1.00 64.19 88 ASP A CA 1
ATOM 724 C C . ASP A 1 88 ? 15.812 3.021 -21.930 1.00 64.19 88 ASP A C 1
ATOM 726 O O . ASP A 1 88 ? 15.257 3.516 -22.901 1.00 64.19 88 ASP A O 1
ATOM 730 N N . SER A 1 89 ? 16.941 2.312 -22.044 1.00 64.69 89 SER A N 1
ATOM 731 C CA . SER A 1 89 ? 17.693 2.170 -23.305 1.00 64.69 89 SER A CA 1
ATOM 732 C C . SER A 1 89 ? 17.393 0.897 -24.096 1.00 64.69 89 SER A C 1
ATOM 734 O O . SER A 1 89 ? 17.862 0.765 -25.226 1.00 64.69 89 SER A O 1
ATOM 736 N N . LEU A 1 90 ? 16.616 -0.042 -23.549 1.00 64.31 90 LEU A N 1
ATOM 737 C CA . LEU A 1 90 ? 16.280 -1.272 -24.262 1.00 64.31 90 LEU A CA 1
ATOM 738 C C . LEU A 1 90 ? 15.162 -1.003 -25.284 1.00 64.31 90 LEU A C 1
ATOM 740 O O . LEU A 1 90 ? 14.040 -0.669 -24.894 1.00 64.31 90 LEU A O 1
ATOM 744 N N . PRO A 1 91 ? 15.423 -1.144 -26.597 1.00 60.06 91 PRO A N 1
ATOM 745 C CA . PRO A 1 91 ? 14.376 -1.027 -27.595 1.00 60.06 91 PRO A CA 1
ATOM 746 C C . PRO A 1 91 ? 13.394 -2.193 -27.456 1.00 60.06 91 PRO A C 1
ATOM 748 O O . PRO A 1 91 ? 13.787 -3.353 -27.296 1.00 60.06 91 PRO A O 1
ATOM 751 N N . VAL A 1 92 ? 12.098 -1.901 -27.584 1.00 60.09 92 VAL A N 1
ATOM 752 C CA . VAL A 1 92 ? 11.070 -2.940 -27.685 1.00 60.09 92 VAL A CA 1
ATOM 753 C C . VAL A 1 92 ? 11.325 -3.731 -28.967 1.00 60.09 92 VAL A C 1
ATOM 755 O O . VAL A 1 92 ? 11.038 -3.261 -30.067 1.00 60.09 92 VAL A O 1
ATOM 758 N N . LYS A 1 93 ? 11.852 -4.953 -28.858 1.00 59.56 93 LYS A N 1
ATOM 759 C CA . LYS A 1 93 ? 11.905 -5.872 -30.000 1.00 59.56 93 LYS A CA 1
ATOM 760 C C . LYS A 1 93 ? 10.502 -6.438 -30.236 1.00 59.56 93 LYS A C 1
ATOM 762 O O . LYS A 1 93 ? 10.194 -7.548 -29.814 1.00 59.56 93 LYS A O 1
ATOM 767 N N . CYS A 1 94 ? 9.643 -5.671 -30.905 1.00 53.53 94 CYS A N 1
ATOM 768 C CA . CYS A 1 94 ? 8.364 -6.161 -31.414 1.00 53.53 94 CYS A CA 1
ATOM 769 C C . CYS A 1 94 ? 8.626 -7.152 -32.558 1.00 53.53 94 CYS A C 1
ATOM 771 O O . CYS A 1 94 ? 8.638 -6.771 -33.724 1.00 53.53 94 CYS A O 1
ATOM 773 N N . ARG A 1 95 ? 8.847 -8.434 -32.255 1.00 54.97 95 ARG A N 1
ATOM 774 C CA . ARG A 1 95 ? 8.637 -9.491 -33.254 1.00 54.97 95 ARG A CA 1
ATOM 775 C C . ARG A 1 95 ? 7.156 -9.856 -33.248 1.00 54.97 95 ARG A C 1
ATOM 777 O O . ARG A 1 95 ? 6.755 -10.821 -32.612 1.00 54.97 95 ARG A O 1
ATOM 784 N N . LEU A 1 96 ? 6.354 -9.059 -33.946 1.00 48.78 96 LEU A N 1
ATOM 785 C CA . LEU A 1 96 ? 5.052 -9.503 -34.433 1.00 48.78 96 LEU A CA 1
ATOM 786 C C . LEU A 1 96 ? 5.216 -9.850 -35.908 1.00 48.78 96 LEU A C 1
ATOM 788 O O . LEU A 1 96 ? 4.893 -9.055 -36.783 1.00 48.78 96 LEU A O 1
ATOM 792 N N . THR A 1 97 ? 5.746 -11.039 -36.180 1.00 46.88 97 THR A N 1
ATOM 793 C CA . THR A 1 97 ? 5.493 -11.680 -37.469 1.00 46.88 97 THR A CA 1
ATOM 794 C C . THR A 1 97 ? 4.163 -12.411 -37.316 1.00 46.88 97 THR A C 1
ATOM 796 O O . THR A 1 97 ? 4.125 -13.603 -37.033 1.00 46.88 97 THR A O 1
ATOM 799 N N . LEU A 1 98 ? 3.060 -11.663 -37.390 1.00 52.47 98 LEU A N 1
ATOM 800 C CA . LEU A 1 98 ? 1.774 -12.258 -37.732 1.00 52.47 98 LEU A CA 1
ATOM 801 C C . LEU A 1 98 ? 1.836 -12.497 -39.236 1.00 52.47 98 LEU A C 1
ATOM 803 O O . LEU A 1 98 ? 1.533 -11.603 -40.024 1.00 52.47 98 LEU A O 1
ATOM 807 N N . GLU A 1 99 ? 2.304 -13.678 -39.635 1.00 46.88 99 GLU A N 1
ATOM 808 C CA . GLU A 1 99 ? 2.033 -14.159 -40.983 1.00 46.88 99 GLU A CA 1
ATOM 809 C C . GLU A 1 99 ? 0.529 -14.405 -41.070 1.00 46.88 99 GLU A C 1
ATOM 811 O O . GLU A 1 99 ? 0.009 -15.447 -40.679 1.00 46.88 99 GLU A O 1
ATOM 816 N N . SER A 1 100 ? -0.179 -13.378 -41.530 1.00 53.09 100 SER A N 1
ATOM 817 C CA . SER A 1 100 ? -1.515 -13.507 -42.084 1.00 53.09 100 SER A CA 1
ATOM 818 C C . SER A 1 100 ? -1.391 -14.331 -43.362 1.00 53.09 100 SER A C 1
ATOM 820 O O . SER A 1 100 ? -1.226 -13.773 -44.444 1.00 53.09 100 SER A O 1
ATOM 822 N N . SER A 1 101 ? -1.411 -15.657 -43.247 1.00 48.59 101 SER A N 1
ATOM 823 C CA . SER A 1 101 ? -1.616 -16.512 -44.414 1.00 48.59 101 SER A CA 1
ATOM 824 C C . SER A 1 101 ? -3.115 -16.599 -44.672 1.00 48.59 101 SER A C 1
ATOM 826 O O . SER A 1 101 ? -3.835 -17.328 -43.994 1.00 48.59 101 SER A O 1
ATOM 828 N N . SER A 1 102 ? -3.558 -15.768 -45.617 1.00 49.91 102 SER A N 1
ATOM 829 C CA . SER A 1 102 ? -4.857 -15.845 -46.282 1.00 49.91 102 SER A CA 1
ATOM 830 C C . SER A 1 102 ? -5.143 -17.266 -46.772 1.00 49.91 102 SER A C 1
ATOM 832 O O . SER A 1 102 ? -4.365 -17.830 -47.534 1.00 49.91 102 SER A O 1
ATOM 834 N N . GLU A 1 103 ? -6.265 -17.799 -46.301 1.00 47.53 103 GLU A N 1
ATOM 835 C CA . GLU A 1 103 ? -7.333 -18.486 -47.042 1.00 47.53 103 GLU A CA 1
ATOM 836 C C . GLU A 1 103 ? -6.989 -18.966 -48.470 1.00 47.53 103 GLU A C 1
ATOM 838 O O . GLU A 1 103 ? -6.822 -18.168 -49.393 1.00 47.53 103 GLU A O 1
ATOM 843 N N . SER A 1 104 ? -6.981 -20.290 -48.662 1.00 48.50 104 SER A N 1
ATOM 844 C CA . SER A 1 104 ? -7.178 -20.936 -49.964 1.00 48.50 104 SER A CA 1
ATOM 845 C C . SER A 1 104 ? -8.404 -21.846 -49.873 1.00 48.50 104 SER A C 1
ATOM 847 O O . SER A 1 104 ? -8.361 -22.876 -49.200 1.00 48.50 104 SER A O 1
ATOM 849 N N . GLU A 1 105 ? -9.486 -21.420 -50.517 1.00 48.78 105 GLU A N 1
ATOM 850 C CA . GLU A 1 105 ? -10.750 -22.144 -50.657 1.00 48.78 105 GLU A CA 1
ATOM 851 C C . GLU A 1 105 ? -10.660 -23.312 -51.662 1.00 48.78 105 GLU A C 1
ATOM 853 O O . GLU A 1 105 ? -9.809 -23.330 -52.554 1.00 48.78 105 GLU A O 1
ATOM 858 N N . GLU A 1 106 ? -11.632 -24.218 -51.515 1.00 44.72 106 GLU A N 1
ATOM 859 C CA . GLU A 1 106 ? -12.110 -25.268 -52.429 1.00 44.72 106 GLU A CA 1
ATOM 860 C C . GLU A 1 106 ? -11.272 -26.553 -52.617 1.00 44.72 106 GLU A C 1
ATOM 862 O O . GLU A 1 106 ? -10.335 -26.636 -53.414 1.00 44.72 106 GLU A O 1
ATOM 867 N N . SER A 1 107 ? -11.740 -27.649 -52.007 1.00 43.09 107 SER A N 1
ATOM 868 C CA . SER A 1 107 ? -11.823 -28.945 -52.699 1.00 43.09 107 SER A CA 1
ATOM 869 C C . SER A 1 107 ? -12.964 -29.793 -52.138 1.00 43.09 107 SER A C 1
ATOM 871 O O . SER A 1 107 ? -12.949 -30.257 -50.999 1.00 43.09 107 SER A O 1
ATOM 873 N N . ASP A 1 108 ? -13.950 -29.945 -53.011 1.00 46.53 108 ASP A N 1
ATOM 874 C CA . ASP A 1 108 ? -15.202 -30.676 -52.916 1.00 46.53 108 ASP A CA 1
ATOM 875 C C . ASP A 1 108 ? -14.977 -32.201 -52.862 1.00 46.53 108 ASP A C 1
ATOM 877 O O . ASP A 1 108 ? -14.197 -32.762 -53.635 1.00 46.53 108 ASP A O 1
ATOM 881 N N . SER A 1 109 ? -15.673 -32.889 -51.955 1.00 45.81 109 SER A N 1
ATOM 882 C CA . SER A 1 109 ? -15.846 -34.345 -51.998 1.00 45.81 109 SER A CA 1
ATOM 883 C C . SER A 1 109 ? -17.147 -34.717 -51.294 1.00 45.81 109 SER A C 1
ATOM 885 O O . SER A 1 109 ? -17.172 -35.087 -50.117 1.00 45.81 109 SER A O 1
ATOM 887 N N . SER A 1 110 ? -18.236 -34.635 -52.050 1.00 50.91 110 SER A N 1
ATOM 888 C CA . SER A 1 110 ? -19.552 -35.154 -51.699 1.00 50.91 110 SER A CA 1
ATOM 889 C C . SER A 1 110 ? -19.527 -36.664 -51.415 1.00 50.91 110 SER A C 1
ATOM 891 O O . SER A 1 110 ? -19.146 -37.455 -52.280 1.00 50.91 110 SER A O 1
ATOM 893 N N . ALA A 1 111 ? -20.043 -37.074 -50.258 1.00 47.41 111 ALA A N 1
ATOM 894 C CA . ALA A 1 111 ? -20.741 -38.348 -50.123 1.00 47.41 111 ALA A CA 1
ATOM 895 C C . ALA A 1 111 ? -21.887 -38.191 -49.116 1.00 47.41 111 ALA A C 1
ATOM 897 O O . ALA A 1 111 ? -21.681 -37.908 -47.936 1.00 47.41 111 ALA A O 1
ATOM 898 N N . ASP A 1 112 ? -23.094 -38.340 -49.649 1.00 46.78 112 ASP A N 1
ATOM 899 C CA . ASP A 1 112 ? -24.398 -38.228 -49.011 1.00 46.78 112 ASP A CA 1
ATOM 900 C C . ASP A 1 112 ? -24.580 -39.090 -47.755 1.00 46.78 112 ASP A C 1
ATOM 902 O O . ASP A 1 112 ? -24.418 -40.309 -47.806 1.00 46.78 112 ASP A O 1
ATOM 906 N N . VAL A 1 113 ? -25.122 -38.487 -46.689 1.00 48.25 113 VAL A N 1
ATOM 907 C CA . VAL A 1 113 ? -26.144 -39.143 -45.857 1.00 48.25 113 VAL A CA 1
ATOM 908 C C . VAL A 1 113 ? -27.228 -38.116 -45.510 1.00 48.25 113 VAL A C 1
ATOM 910 O O . VAL A 1 113 ? -26.979 -37.111 -44.848 1.00 48.25 113 VAL A O 1
ATOM 913 N N . ALA A 1 114 ? -28.439 -38.371 -46.006 1.00 53.22 114 ALA A N 1
ATOM 914 C CA . ALA A 1 114 ? -29.607 -37.499 -45.923 1.00 53.22 114 ALA A CA 1
ATOM 915 C C . ALA A 1 114 ? -30.163 -37.302 -44.487 1.00 53.22 114 ALA A C 1
ATOM 917 O O . ALA A 1 114 ? -29.959 -38.152 -43.617 1.00 53.22 114 ALA A O 1
ATOM 918 N N . PRO A 1 115 ? -30.930 -36.215 -44.241 1.00 43.34 115 PRO A N 1
ATOM 919 C CA . PRO A 1 115 ? -31.398 -35.811 -42.917 1.00 43.34 115 PRO A CA 1
ATOM 920 C C . PRO A 1 115 ? -32.836 -36.271 -42.623 1.00 43.34 115 PRO A C 1
ATOM 922 O O . PRO A 1 115 ? -33.699 -36.262 -43.502 1.00 43.34 115 PRO A O 1
ATOM 925 N N . SER A 1 116 ? -33.145 -36.551 -41.353 1.00 36.06 116 SER A N 1
ATOM 926 C CA . SER A 1 116 ? -34.534 -36.648 -40.883 1.00 36.06 116 SER A CA 1
ATOM 927 C C . SER A 1 116 ? -34.884 -35.486 -39.948 1.00 36.06 116 SER A C 1
ATOM 929 O O . SER A 1 116 ? -34.483 -35.464 -38.788 1.00 36.06 116 SER A O 1
ATOM 931 N N . LYS A 1 117 ? -35.642 -34.532 -40.514 1.00 39.12 117 LYS A N 1
ATOM 932 C CA . LYS A 1 117 ? -36.777 -33.755 -39.955 1.00 39.12 117 LYS A CA 1
ATOM 933 C C . LYS A 1 117 ? -37.193 -34.122 -38.514 1.00 39.12 117 LYS A C 1
ATOM 935 O O . LYS A 1 117 ? -37.266 -35.297 -38.189 1.00 39.12 117 LYS A O 1
ATOM 940 N N . ASN A 1 118 ? -37.664 -33.234 -37.636 1.00 34.03 118 ASN A N 1
ATOM 941 C CA . ASN A 1 118 ? -38.420 -31.983 -37.779 1.00 34.03 118 ASN A CA 1
ATOM 942 C C . ASN A 1 118 ? -38.620 -31.413 -36.355 1.00 34.03 118 ASN A C 1
ATOM 944 O O . ASN A 1 118 ? -38.783 -32.200 -35.426 1.00 34.03 118 ASN A O 1
ATOM 948 N N . GLY A 1 119 ? -38.756 -30.094 -36.179 1.00 34.62 119 GLY A N 1
ATOM 949 C CA . GLY A 1 119 ? -39.221 -29.562 -34.888 1.00 34.62 119 GLY A CA 1
ATOM 950 C C . GLY A 1 119 ? -39.159 -28.048 -34.729 1.00 34.62 119 GLY A C 1
ATOM 951 O O . GLY A 1 119 ? -38.457 -27.543 -33.867 1.00 34.62 119 GLY A O 1
ATOM 952 N N . ASN A 1 120 ? -39.888 -27.335 -35.579 1.00 39.47 120 ASN A N 1
ATOM 953 C CA . ASN A 1 120 ? -40.100 -25.891 -35.536 1.00 39.47 120 ASN A CA 1
ATOM 954 C C . ASN A 1 120 ? -41.081 -25.525 -34.404 1.00 39.47 120 ASN A C 1
ATOM 956 O O . ASN A 1 120 ? -42.211 -25.996 -34.484 1.00 39.47 120 ASN A O 1
ATOM 960 N N . VAL A 1 121 ? -40.723 -24.686 -33.417 1.00 42.56 121 VAL A N 1
ATOM 961 C CA . VAL A 1 121 ? -41.707 -23.941 -32.593 1.00 42.56 121 VAL A CA 1
ATOM 962 C C . VAL A 1 121 ? -41.116 -22.611 -32.093 1.00 42.56 121 VAL A C 1
ATOM 964 O O . VAL A 1 121 ? -40.285 -22.570 -31.190 1.00 42.56 121 VAL A O 1
ATOM 967 N N . THR A 1 122 ? -41.593 -21.512 -32.676 1.00 46.47 122 THR A N 1
ATOM 968 C CA . THR A 1 122 ? -41.624 -20.153 -32.109 1.00 46.47 122 THR A CA 1
ATOM 969 C C . THR A 1 122 ? -42.674 -20.040 -30.995 1.00 46.47 122 THR A C 1
ATOM 971 O O . THR A 1 122 ? -43.632 -20.809 -31.030 1.00 46.47 122 THR A O 1
ATOM 974 N N . ASN A 1 123 ? -42.527 -19.043 -30.097 1.00 38.06 123 ASN A N 1
ATOM 975 C CA . ASN A 1 123 ? -43.507 -18.393 -29.174 1.00 38.06 123 ASN A CA 1
ATOM 976 C C . ASN A 1 123 ? -42.933 -18.333 -27.734 1.00 38.06 123 ASN A C 1
ATOM 978 O O . ASN A 1 123 ? -42.311 -19.289 -27.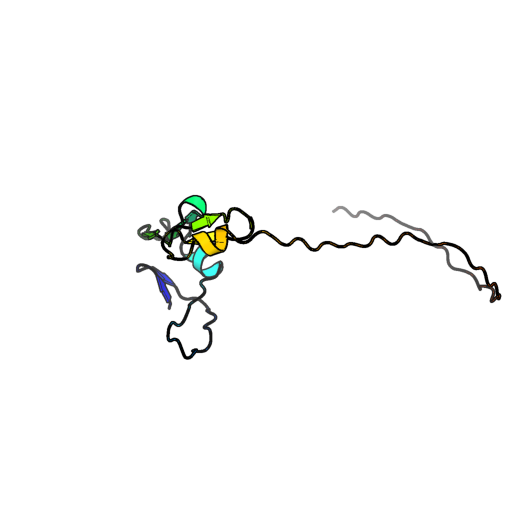301 1.00 38.06 123 ASN A O 1
ATOM 982 N N . ALA A 1 124 ? -43.091 -17.317 -26.879 1.00 40.69 124 ALA A N 1
ATOM 983 C CA . ALA A 1 124 ? -43.752 -16.017 -26.913 1.00 40.69 124 ALA A CA 1
ATOM 984 C C . ALA A 1 124 ? -43.253 -15.168 -25.715 1.00 40.69 124 ALA A C 1
ATOM 986 O O . ALA A 1 124 ? -42.834 -15.690 -24.683 1.00 40.69 124 ALA A O 1
ATOM 987 N N . THR A 1 125 ? -43.362 -13.849 -25.854 1.00 42.81 125 THR A N 1
ATOM 988 C CA . THR A 1 125 ? -43.274 -12.816 -24.811 1.00 42.81 125 THR A CA 1
ATOM 989 C C . THR A 1 125 ? -44.293 -13.020 -23.684 1.00 42.81 125 THR A C 1
ATOM 991 O O . THR A 1 125 ? -45.478 -13.129 -23.982 1.00 42.81 125 THR A O 1
ATOM 994 N N . VAL A 1 126 ? -43.890 -12.896 -22.408 1.00 43.25 126 VAL A N 1
ATOM 995 C CA . VAL A 1 126 ? -44.774 -12.424 -21.316 1.00 43.25 126 VAL A CA 1
ATOM 996 C C . VAL A 1 126 ? -43.982 -11.555 -20.328 1.00 43.25 126 VAL A C 1
ATOM 998 O O . VAL A 1 126 ? -43.174 -12.046 -19.545 1.00 43.25 126 VAL A O 1
ATOM 1001 N N . LYS A 1 127 ? -44.258 -10.244 -20.345 1.00 43.84 127 LYS A N 1
ATOM 1002 C CA . LYS A 1 127 ? -44.056 -9.334 -19.206 1.00 43.84 127 LYS A CA 1
ATOM 1003 C C . LYS A 1 127 ? -45.125 -9.643 -18.154 1.00 43.84 127 LYS A C 1
ATOM 1005 O O . LYS A 1 127 ? -46.301 -9.719 -18.503 1.00 43.84 127 LYS A O 1
ATOM 1010 N N . ARG A 1 128 ? -44.754 -9.712 -16.874 1.00 46.12 128 ARG A N 1
ATOM 1011 C CA . ARG A 1 128 ? -45.700 -9.538 -15.762 1.00 46.12 128 ARG A CA 1
ATOM 1012 C C . ARG A 1 128 ? -45.211 -8.423 -14.849 1.00 46.12 128 ARG A C 1
ATOM 1014 O O . ARG A 1 128 ? -44.205 -8.558 -14.167 1.00 46.12 128 ARG A O 1
ATOM 1021 N N . SER A 1 129 ? -45.940 -7.321 -14.910 1.00 44.44 129 SER A N 1
ATOM 1022 C CA . SER A 1 129 ? -46.028 -6.277 -13.900 1.00 44.44 129 SER A CA 1
ATOM 1023 C C . SER A 1 129 ? -47.000 -6.713 -12.808 1.00 44.44 129 SER A C 1
ATOM 1025 O O . SER A 1 129 ? -48.104 -7.163 -13.126 1.00 44.44 129 SER A O 1
ATOM 1027 N N . SER A 1 130 ? -46.618 -6.533 -11.550 1.00 55.44 130 SER A N 1
ATOM 1028 C CA . SER A 1 130 ? -47.476 -6.134 -10.426 1.00 55.44 130 SER A CA 1
ATOM 1029 C C . SER A 1 130 ? -46.567 -5.554 -9.354 1.00 55.44 130 SER A C 1
ATOM 1031 O O . SER A 1 130 ? -45.524 -6.196 -9.099 1.00 55.44 130 SER A O 1
#

Solvent-accessible surface area (backbone atoms only — not comparable to full-atom values): 9108 Å² total; per-residue (Å²): 118,50,73,58,95,88,46,75,45,83,73,91,74,67,74,62,78,87,52,101,66,88,67,82,60,80,64,83,52,68,70,62,39,57,78,24,54,52,47,78,38,75,94,74,26,31,41,32,36,36,32,65,92,76,73,35,73,72,43,76,47,80,53,81,55,64,41,74,29,80,60,44,85,92,41,73,39,51,75,84,59,94,52,48,66,62,70,43,66,51,74,76,81,79,81,75,81,76,78,80,76,77,84,83,83,88,85,90,79,91,77,90,80,87,86,82,84,85,86,90,80,88,88,80,92,80,90,81,89,130